Protein AF-A0A956ABZ6-F1 (afdb_monomer_lite)

pLDDT: mean 91.32, std 9.68, range [43.88, 98.06]

Foldseek 3Di:
DPLVVVLLCCLPPVPDDPFVSLLVVLQLLLVQFVVLVVVCVVVVHDSPNDNGNVPRDDDDPCVLLVDARDSDPQVLFPDKDWACCPPPRGTGIHTDSDCPSVCSNCVSVVCVVVVNPDD

Secondary structure (DSSP, 8-state):
--HHHHHHHHHHH--S-HHHHHHHHHHHHHHH-HHHHHHHHHTT--TTT--SGGGSPPPPTTHHHH----SS-GGG--EEEE---TTTS---EEEES-SHHHHHHHHHHHHHHHTTT--

Structure (mmCIF, N/CA/C/O backbone):
data_AF-A0A956ABZ6-F1
#
_entry.id   AF-A0A956ABZ6-F1
#
loop_
_atom_site.group_PDB
_atom_site.id
_atom_site.type_symbol
_atom_site.label_atom_id
_atom_site.label_alt_id
_atom_site.label_comp_id
_atom_site.label_asym_id
_atom_site.label_entity_id
_atom_site.label_seq_id
_atom_site.pdbx_PDB_ins_code
_atom_site.Cartn_x
_atom_site.Cartn_y
_atom_site.Cartn_z
_atom_site.occupancy
_atom_site.B_iso_or_equiv
_atom_site.auth_seq_id
_atom_site.auth_comp_id
_atom_site.auth_asym_id
_atom_site.auth_atom_id
_atom_site.pdbx_PDB_model_num
ATOM 1 N N . MET A 1 1 ? 6.392 -16.948 -6.242 1.00 57.47 1 MET A N 1
ATOM 2 C CA . MET A 1 1 ? 7.274 -15.778 -6.057 1.00 57.47 1 MET A CA 1
ATOM 3 C C . MET A 1 1 ? 6.633 -14.879 -5.015 1.00 57.47 1 MET A C 1
ATOM 5 O O . MET A 1 1 ? 5.422 -14.698 -5.087 1.00 57.47 1 MET A O 1
ATOM 9 N N . GLU A 1 2 ? 7.391 -14.401 -4.029 1.00 88.81 2 GLU A N 1
ATOM 10 C CA . GLU A 1 2 ? 6.872 -13.500 -2.991 1.00 88.81 2 GLU A CA 1
ATOM 11 C C . GLU A 1 2 ? 6.295 -12.226 -3.648 1.00 88.81 2 GLU A C 1
ATOM 13 O O . GLU A 1 2 ? 6.863 -11.726 -4.620 1.00 88.81 2 GLU A O 1
ATOM 18 N N . LEU A 1 3 ? 5.141 -11.727 -3.185 1.00 95.06 3 LEU A N 1
ATOM 19 C CA . LEU A 1 3 ? 4.447 -10.579 -3.799 1.00 95.06 3 LEU A CA 1
ATOM 20 C C . LEU A 1 3 ? 5.362 -9.349 -3.913 1.00 95.06 3 LEU A C 1
ATOM 22 O O . LEU A 1 3 ? 5.338 -8.655 -4.928 1.00 95.06 3 LEU A O 1
ATOM 26 N N . ARG A 1 4 ? 6.205 -9.127 -2.904 1.00 94.38 4 ARG A N 1
ATOM 27 C CA . ARG A 1 4 ? 7.197 -8.051 -2.855 1.00 94.38 4 ARG A CA 1
ATOM 28 C C . ARG A 1 4 ? 8.157 -8.069 -4.044 1.00 94.38 4 ARG A C 1
ATOM 30 O O . ARG A 1 4 ? 8.378 -7.032 -4.660 1.00 94.38 4 ARG A O 1
ATOM 37 N N . GLU A 1 5 ? 8.669 -9.236 -4.419 1.00 95.12 5 GLU A N 1
ATOM 38 C CA . GLU A 1 5 ? 9.568 -9.366 -5.571 1.00 95.12 5 GLU A CA 1
ATOM 39 C C . GLU A 1 5 ? 8.849 -9.063 -6.891 1.00 95.12 5 GLU A C 1
ATOM 41 O O . GLU A 1 5 ? 9.432 -8.466 -7.792 1.00 95.12 5 GLU A O 1
ATOM 46 N N . ARG A 1 6 ? 7.549 -9.379 -6.994 1.00 96.69 6 ARG A N 1
ATOM 47 C CA . ARG A 1 6 ? 6.748 -9.026 -8.182 1.00 96.69 6 ARG A CA 1
ATOM 48 C C . ARG A 1 6 ? 6.573 -7.513 -8.291 1.00 96.69 6 ARG A C 1
ATOM 50 O O . ARG A 1 6 ? 6.659 -6.966 -9.385 1.00 96.69 6 ARG A O 1
ATOM 57 N N . ILE A 1 7 ? 6.368 -6.837 -7.157 1.00 96.94 7 ILE A N 1
ATOM 58 C CA . ILE A 1 7 ? 6.301 -5.372 -7.098 1.00 96.94 7 ILE A CA 1
ATOM 59 C C . ILE A 1 7 ? 7.628 -4.764 -7.569 1.00 96.94 7 ILE A C 1
ATOM 61 O O . ILE A 1 7 ? 7.617 -3.906 -8.452 1.00 96.94 7 ILE A O 1
ATOM 65 N N . LYS A 1 8 ? 8.767 -5.241 -7.047 1.00 96.00 8 LYS A N 1
ATOM 66 C CA . LYS A 1 8 ? 10.099 -4.764 -7.458 1.00 96.00 8 LYS A CA 1
ATOM 67 C C . LYS A 1 8 ? 10.346 -4.961 -8.958 1.00 96.00 8 LYS A C 1
ATOM 69 O O . LYS A 1 8 ? 10.709 -3.999 -9.634 1.00 96.00 8 LYS A O 1
ATOM 74 N N . GLY A 1 9 ? 10.078 -6.159 -9.486 1.00 95.75 9 GLY A N 1
ATOM 75 C CA . GLY A 1 9 ? 10.244 -6.471 -10.911 1.00 95.75 9 GLY A CA 1
ATOM 76 C C . GLY A 1 9 ? 9.405 -5.565 -11.820 1.00 95.75 9 GLY A C 1
ATOM 77 O O . GLY A 1 9 ? 9.913 -5.014 -12.802 1.00 95.75 9 GLY A O 1
ATOM 78 N N . PHE A 1 10 ? 8.148 -5.309 -11.445 1.00 95.88 10 PHE A N 1
ATOM 79 C CA . PHE A 1 10 ? 7.289 -4.376 -12.175 1.00 95.88 10 PHE A CA 1
ATOM 80 C C . PHE A 1 10 ? 7.812 -2.928 -12.120 1.00 95.88 10 PHE A C 1
ATOM 82 O O . PHE A 1 10 ? 7.830 -2.218 -13.133 1.00 95.88 10 PHE A O 1
ATOM 89 N N . MET A 1 11 ? 8.271 -2.471 -10.951 1.00 94.56 11 MET A N 1
ATOM 90 C CA . MET A 1 11 ? 8.809 -1.117 -10.776 1.00 94.56 11 MET A CA 1
ATOM 91 C C . MET A 1 11 ? 10.072 -0.880 -11.606 1.00 94.56 11 MET A C 1
ATOM 93 O O . MET A 1 11 ? 10.170 0.161 -12.259 1.00 94.56 11 MET A O 1
ATOM 97 N N . GLN A 1 12 ? 11.000 -1.837 -11.609 1.00 94.06 12 GLN A N 1
ATOM 98 C CA . GLN A 1 12 ? 12.282 -1.728 -12.305 1.00 94.06 12 GLN A CA 1
ATOM 99 C C . GLN A 1 12 ? 12.122 -1.877 -13.819 1.00 94.06 12 GLN A C 1
ATOM 101 O O . GLN A 1 12 ? 12.565 -1.015 -14.571 1.00 94.06 12 GLN A O 1
ATOM 106 N N . ASN A 1 13 ? 11.433 -2.933 -14.258 1.00 93.38 13 ASN A N 1
ATOM 107 C CA . ASN A 1 13 ? 11.506 -3.391 -15.648 1.00 93.38 13 ASN A CA 1
ATOM 108 C C . ASN A 1 13 ? 10.139 -3.508 -16.335 1.00 93.38 13 ASN A C 1
ATOM 110 O O . ASN A 1 13 ? 10.076 -3.959 -17.474 1.00 93.38 13 ASN A O 1
ATOM 114 N N . ARG A 1 14 ? 9.045 -3.118 -15.658 1.00 93.06 14 ARG A N 1
ATOM 115 C CA . ARG A 1 14 ? 7.661 -3.371 -16.114 1.00 93.06 14 ARG A CA 1
ATOM 116 C C . ARG A 1 14 ? 7.402 -4.856 -16.383 1.00 93.06 14 ARG A C 1
ATOM 118 O O . ARG A 1 14 ? 6.659 -5.201 -17.293 1.00 93.06 14 ARG A O 1
ATOM 125 N N . ASP A 1 15 ? 8.020 -5.720 -15.580 1.00 93.50 15 ASP A N 1
ATOM 126 C CA . ASP A 1 15 ? 7.799 -7.160 -15.648 1.00 93.50 15 ASP A CA 1
ATOM 127 C C . ASP A 1 15 ? 6.375 -7.512 -15.178 1.00 93.50 15 ASP A C 1
ATOM 129 O O . ASP A 1 15 ? 5.986 -7.194 -14.050 1.00 93.50 15 ASP A O 1
ATOM 133 N N . GLY A 1 16 ? 5.596 -8.153 -16.051 1.00 92.75 16 GLY A N 1
ATOM 134 C CA . GLY A 1 16 ? 4.214 -8.571 -15.800 1.00 92.75 16 GLY A CA 1
ATOM 135 C C . GLY A 1 16 ? 3.129 -7.519 -16.082 1.00 92.75 16 GLY A C 1
ATOM 136 O O . GLY A 1 16 ? 3.379 -6.434 -16.604 1.00 92.75 16 GLY A O 1
ATOM 137 N N . ASP A 1 17 ? 1.884 -7.867 -15.741 1.00 96.31 17 ASP A N 1
ATOM 138 C CA . ASP A 1 17 ? 0.709 -7.008 -15.925 1.00 96.31 17 ASP A CA 1
ATOM 139 C C . ASP A 1 17 ? 0.384 -6.187 -14.664 1.00 96.31 17 ASP A C 1
ATOM 141 O O . ASP A 1 17 ? 0.328 -6.706 -13.544 1.00 96.31 17 ASP A O 1
ATOM 145 N N . PHE A 1 18 ? 0.124 -4.888 -14.852 1.00 96.81 18 PHE A N 1
ATOM 146 C CA . PHE A 1 18 ? -0.217 -3.981 -13.754 1.00 96.81 18 PHE A CA 1
ATOM 147 C C . PHE A 1 18 ? -1.525 -4.370 -13.065 1.00 96.81 18 PHE A C 1
ATOM 149 O O . PHE A 1 18 ? -1.613 -4.317 -11.840 1.00 96.81 18 PHE A O 1
ATOM 156 N N . GLY A 1 19 ? -2.548 -4.735 -13.841 1.00 97.88 19 GLY A N 1
ATOM 157 C CA . GLY A 1 19 ? -3.859 -5.093 -13.314 1.00 97.88 19 GLY A CA 1
ATOM 158 C C . GLY A 1 19 ? -3.782 -6.341 -12.442 1.00 97.88 19 GLY A C 1
ATOM 159 O O . GLY A 1 19 ? -4.276 -6.336 -11.315 1.00 97.88 19 GLY A O 1
ATOM 160 N N . GLU A 1 20 ? -3.101 -7.380 -12.917 1.00 97.19 20 GLU A N 1
ATOM 161 C CA . GLU A 1 20 ? -2.873 -8.608 -12.153 1.00 97.19 20 GLU A CA 1
ATOM 162 C C . GLU A 1 20 ? -2.063 -8.370 -10.874 1.00 97.19 20 GLU A C 1
ATOM 164 O O . GLU A 1 20 ? -2.376 -8.936 -9.821 1.00 97.19 20 GLU A O 1
ATOM 169 N N . LEU A 1 21 ? -1.025 -7.529 -10.939 1.00 98.00 21 LEU A N 1
ATOM 170 C CA . LEU A 1 21 ? -0.238 -7.157 -9.766 1.00 98.00 21 LEU A CA 1
ATOM 171 C C . LEU A 1 21 ? -1.071 -6.350 -8.762 1.00 98.00 21 LEU A C 1
ATOM 173 O O . LEU A 1 21 ? -1.059 -6.666 -7.574 1.00 98.00 21 LEU A O 1
ATOM 177 N N . ALA A 1 22 ? -1.830 -5.355 -9.223 1.00 97.81 22 ALA A N 1
ATOM 178 C CA . ALA A 1 22 ? -2.694 -4.534 -8.380 1.00 97.81 22 ALA A CA 1
ATOM 179 C C . ALA A 1 22 ? -3.765 -5.376 -7.669 1.00 97.81 22 ALA A C 1
ATOM 181 O O . ALA A 1 22 ? -3.987 -5.206 -6.471 1.00 97.81 22 ALA A O 1
ATOM 182 N N . LEU A 1 23 ? -4.375 -6.340 -8.366 1.00 98.06 23 LEU A N 1
ATOM 183 C CA . LEU A 1 23 ? -5.316 -7.285 -7.758 1.00 98.06 23 LEU A CA 1
ATOM 184 C C . LEU A 1 23 ? -4.634 -8.194 -6.726 1.00 98.06 23 LEU A C 1
ATOM 186 O O . LEU A 1 23 ? -5.219 -8.483 -5.685 1.00 98.06 23 LEU A O 1
ATOM 190 N N . ALA A 1 24 ? -3.396 -8.633 -6.973 1.00 97.62 24 ALA A N 1
ATOM 191 C CA . ALA A 1 24 ? -2.638 -9.415 -5.997 1.00 97.62 24 ALA A CA 1
ATOM 192 C C . ALA A 1 24 ? -2.302 -8.602 -4.732 1.00 97.62 24 ALA A C 1
ATOM 194 O O . ALA A 1 24 ? -2.428 -9.125 -3.625 1.00 97.62 24 ALA A O 1
ATOM 195 N N . VAL A 1 25 ? -1.941 -7.323 -4.886 1.00 97.19 25 VAL A N 1
ATOM 196 C CA . VAL A 1 25 ? -1.742 -6.392 -3.763 1.00 97.19 25 VAL A CA 1
ATOM 197 C C . VAL A 1 25 ? -3.040 -6.187 -2.989 1.00 97.19 25 VAL A C 1
ATOM 199 O O . VAL A 1 25 ? -3.036 -6.318 -1.767 1.00 97.19 25 VAL A O 1
ATOM 202 N N . PHE A 1 26 ? -4.156 -5.952 -3.682 1.00 98.00 26 PHE A N 1
ATOM 203 C CA . PHE A 1 26 ? -5.463 -5.802 -3.046 1.00 98.00 26 PHE A CA 1
ATOM 204 C C . PHE A 1 26 ? -5.843 -7.031 -2.213 1.00 98.00 26 PHE A C 1
ATOM 206 O O . PHE A 1 26 ? -6.233 -6.878 -1.060 1.00 98.00 26 PHE A O 1
ATOM 213 N N . ARG A 1 27 ? -5.694 -8.250 -2.752 1.00 97.81 27 ARG A N 1
ATOM 214 C CA . ARG A 1 27 ? -6.001 -9.491 -2.014 1.00 97.81 27 ARG A CA 1
ATOM 215 C C . ARG A 1 27 ? -5.143 -9.633 -0.762 1.00 97.81 27 ARG A C 1
ATOM 217 O O . ARG A 1 27 ? -5.676 -9.882 0.313 1.00 97.81 27 ARG A O 1
ATOM 224 N N . HIS A 1 28 ? -3.842 -9.375 -0.879 1.00 97.31 28 HIS A N 1
ATOM 225 C CA . HIS A 1 28 ? -2.938 -9.385 0.268 1.00 97.31 28 HIS A CA 1
ATOM 226 C C . HIS A 1 28 ? -3.361 -8.368 1.342 1.00 97.31 28 HIS A C 1
ATOM 228 O O . HIS A 1 28 ? -3.464 -8.712 2.517 1.00 97.31 28 HIS A O 1
ATOM 234 N N . GLN A 1 29 ? -3.682 -7.134 0.945 1.00 96.94 29 GLN A N 1
ATOM 235 C CA . GLN A 1 29 ? -4.173 -6.106 1.866 1.00 96.94 29 GLN A CA 1
ATOM 236 C C . GLN A 1 29 ? -5.528 -6.482 2.478 1.00 96.94 29 GLN A C 1
ATOM 238 O O . GLN A 1 29 ? -5.745 -6.268 3.666 1.00 96.94 29 GLN A O 1
ATOM 243 N N . PHE A 1 30 ? -6.440 -7.071 1.706 1.00 97.75 30 PHE A N 1
ATOM 244 C CA . PHE A 1 30 ? -7.736 -7.533 2.195 1.00 97.75 30 PHE A CA 1
ATOM 245 C C . PHE A 1 30 ? -7.581 -8.649 3.239 1.00 97.75 30 PHE A C 1
ATOM 247 O O . PHE A 1 30 ? -8.300 -8.678 4.236 1.00 97.75 30 PHE A O 1
ATOM 254 N N . GLU A 1 31 ? -6.629 -9.560 3.060 1.00 97.19 31 GLU A N 1
ATOM 255 C CA . GLU A 1 31 ? -6.362 -10.644 4.009 1.00 97.19 31 GLU A CA 1
ATOM 256 C C . GLU A 1 31 ? -5.659 -10.147 5.280 1.00 97.19 31 GLU A C 1
ATOM 258 O O . GLU A 1 31 ? -6.059 -10.506 6.390 1.00 97.19 31 GLU A O 1
ATOM 263 N N . GLN A 1 32 ? -4.659 -9.275 5.140 1.00 97.19 32 GLN A N 1
ATOM 264 C CA . GLN A 1 32 ? -3.760 -8.917 6.242 1.00 97.19 32 GLN A CA 1
ATOM 265 C C . GLN A 1 32 ? -4.143 -7.615 6.967 1.00 97.19 32 GLN A C 1
ATOM 267 O O . GLN A 1 32 ? -3.921 -7.496 8.168 1.00 97.19 32 GLN A O 1
ATOM 272 N N . CYS A 1 33 ? -4.778 -6.653 6.292 1.00 97.12 33 CYS A N 1
ATOM 273 C CA . CYS A 1 33 ? -5.175 -5.373 6.884 1.00 97.12 33 CYS A CA 1
ATOM 274 C C . CYS A 1 33 ? -6.646 -5.407 7.319 1.00 97.12 33 CYS A C 1
ATOM 276 O O . CYS A 1 33 ? -7.566 -5.118 6.550 1.00 97.12 33 CYS A O 1
ATOM 278 N N . ALA A 1 34 ? -6.889 -5.758 8.586 1.00 96.06 34 ALA A N 1
ATOM 279 C CA . ALA A 1 34 ? -8.246 -5.892 9.120 1.00 96.06 34 ALA A CA 1
ATOM 280 C C . ALA A 1 34 ? -9.120 -4.623 8.986 1.00 96.06 34 ALA A C 1
ATOM 282 O O . ALA A 1 34 ? -10.299 -4.769 8.647 1.00 96.06 34 ALA A O 1
ATOM 283 N N . PRO A 1 35 ? -8.612 -3.394 9.215 1.00 95.62 35 PRO A N 1
ATOM 284 C CA . PRO A 1 35 ? -9.408 -2.188 8.994 1.00 95.62 35 PRO A CA 1
ATOM 285 C C . PRO A 1 35 ? -9.783 -1.989 7.518 1.00 95.62 35 PRO A C 1
ATOM 287 O O . PRO A 1 35 ? -10.946 -1.721 7.216 1.00 95.62 35 PRO A O 1
ATOM 290 N N . TYR A 1 36 ? -8.841 -2.207 6.593 1.00 97.00 36 TYR A N 1
ATOM 291 C CA . TYR A 1 36 ? -9.110 -2.090 5.157 1.00 97.00 36 TYR A CA 1
ATOM 292 C C . TYR A 1 36 ? -10.100 -3.152 4.664 1.00 97.00 36 TYR A C 1
ATOM 294 O O . TYR A 1 36 ? -11.021 -2.836 3.913 1.00 97.00 36 TYR A O 1
ATOM 302 N N . ARG A 1 37 ? -9.989 -4.391 5.160 1.00 97.44 37 ARG A N 1
ATOM 303 C CA . ARG A 1 37 ? -10.958 -5.461 4.887 1.00 97.44 37 ARG A CA 1
ATOM 304 C C . ARG A 1 37 ? -12.378 -5.062 5.272 1.00 97.44 37 ARG A C 1
ATOM 306 O O . ARG A 1 37 ? -13.292 -5.214 4.467 1.00 97.44 37 ARG A O 1
ATOM 313 N N . ARG A 1 38 ? -12.567 -4.543 6.492 1.00 96.38 38 ARG A N 1
ATOM 314 C CA . ARG A 1 38 ? -13.887 -4.101 6.975 1.00 96.38 38 ARG A CA 1
ATOM 315 C C . ARG A 1 38 ? -14.451 -2.982 6.102 1.00 96.38 38 ARG A C 1
ATOM 317 O O . ARG A 1 38 ? -15.623 -3.035 5.746 1.00 96.38 38 ARG A O 1
ATOM 324 N N . TYR A 1 39 ? -13.612 -2.020 5.719 1.00 96.06 39 TYR A N 1
ATOM 325 C CA . TYR A 1 39 ? -13.996 -0.942 4.808 1.00 96.06 39 TYR A CA 1
ATOM 326 C C . TYR A 1 39 ? -14.446 -1.476 3.438 1.00 96.06 39 TYR A C 1
ATOM 328 O O . TYR A 1 39 ? -15.532 -1.142 2.968 1.00 96.06 39 TYR A O 1
ATOM 336 N N . ALA A 1 40 ? -13.664 -2.368 2.826 1.00 97.00 40 ALA A N 1
ATOM 337 C CA . ALA A 1 40 ? -14.016 -2.989 1.552 1.00 97.00 40 ALA A CA 1
ATOM 338 C C . ALA A 1 40 ? -15.338 -3.780 1.638 1.00 97.00 40 ALA A C 1
ATOM 340 O O . ALA A 1 40 ? -16.201 -3.631 0.773 1.00 97.00 40 ALA A O 1
ATOM 341 N N . GLN A 1 41 ? -15.542 -4.547 2.714 1.00 97.44 41 GLN A N 1
ATOM 342 C CA . GLN A 1 41 ? -16.775 -5.307 2.946 1.00 97.44 41 GLN A CA 1
ATOM 343 C C . GLN A 1 41 ? -18.009 -4.408 3.101 1.00 97.44 41 GLN A C 1
ATOM 345 O O . GLN A 1 41 ? -19.065 -4.731 2.560 1.00 97.44 41 GLN A O 1
ATOM 350 N N . GLN A 1 42 ? -17.886 -3.262 3.779 1.00 96.62 42 GLN A N 1
ATOM 351 C CA . GLN A 1 42 ? -18.973 -2.277 3.897 1.00 96.62 42 GLN A CA 1
ATOM 352 C C . GLN A 1 42 ? -19.389 -1.688 2.542 1.00 96.62 42 GLN A C 1
ATOM 354 O O . GLN A 1 42 ? -20.545 -1.314 2.363 1.00 96.62 42 GLN A O 1
ATOM 359 N N . LEU A 1 43 ? -18.472 -1.654 1.574 1.00 96.12 43 LEU A N 1
ATOM 360 C CA . LEU A 1 43 ? -18.741 -1.253 0.191 1.00 96.12 43 LEU A CA 1
ATOM 361 C C . LEU A 1 43 ? -19.216 -2.415 -0.699 1.00 96.12 43 LEU A C 1
ATOM 363 O O . LEU A 1 43 ? -19.288 -2.264 -1.919 1.00 96.12 43 LEU A O 1
ATOM 367 N N . GLY A 1 44 ? -19.508 -3.582 -0.117 1.00 96.81 44 GLY A N 1
ATOM 368 C CA . GLY A 1 44 ? -19.921 -4.775 -0.855 1.00 96.81 44 GLY A CA 1
ATOM 369 C C . GLY A 1 44 ? -18.798 -5.404 -1.682 1.00 96.81 44 GLY A C 1
ATOM 370 O O . GLY A 1 44 ? -19.078 -6.055 -2.686 1.00 96.81 44 GLY A O 1
ATOM 371 N N . ARG A 1 45 ? -17.530 -5.187 -1.306 1.00 97.50 45 ARG A N 1
ATOM 372 C CA . ARG A 1 45 ? -16.357 -5.738 -1.999 1.00 97.50 45 ARG A CA 1
ATOM 373 C C . ARG A 1 45 ? -15.691 -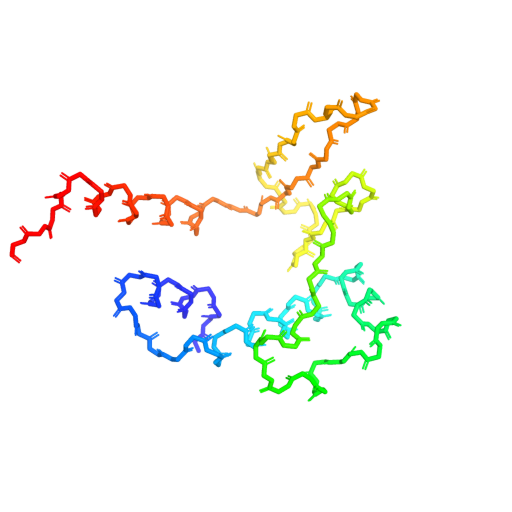6.853 -1.188 1.00 97.50 45 ARG A C 1
ATOM 375 O O . ARG A 1 45 ? -15.527 -6.741 0.026 1.00 97.50 45 ARG A O 1
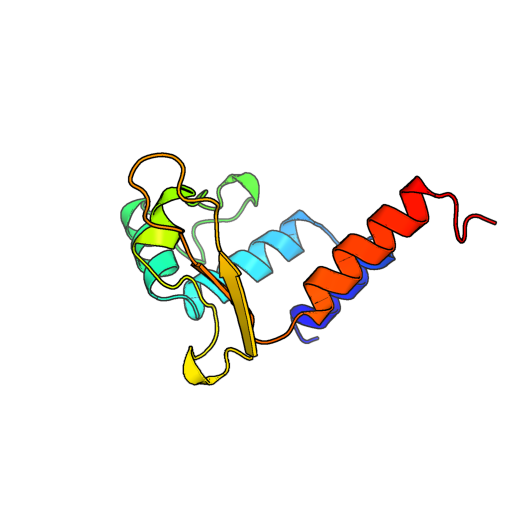ATOM 382 N N . SER A 1 46 ? -15.264 -7.905 -1.879 1.00 95.81 46 SER A N 1
ATOM 383 C CA . SER A 1 46 ? -14.444 -9.008 -1.369 1.00 95.81 46 SER A CA 1
ATOM 384 C C . SER A 1 46 ? -13.205 -9.234 -2.245 1.00 95.81 46 SER A C 1
ATOM 386 O O . SER A 1 46 ? -13.084 -8.653 -3.328 1.00 95.81 46 SER A O 1
ATOM 388 N N . ALA A 1 47 ? -12.291 -10.096 -1.791 1.00 94.62 47 ALA A N 1
ATOM 389 C CA . ALA A 1 47 ? -11.109 -10.513 -2.550 1.00 94.62 47 ALA A CA 1
ATOM 390 C C . ALA A 1 47 ? -11.458 -11.153 -3.914 1.00 94.62 47 ALA A C 1
ATOM 392 O O . ALA A 1 47 ? -10.676 -11.064 -4.864 1.00 94.62 47 ALA A O 1
ATOM 393 N N . GLU A 1 48 ? -12.636 -11.774 -4.009 1.00 94.69 48 GLU A N 1
ATOM 394 C CA . GLU A 1 48 ? -13.157 -12.458 -5.195 1.00 94.69 48 GLU A CA 1
ATOM 395 C C . GLU A 1 48 ? -14.023 -11.543 -6.066 1.00 94.69 48 GLU A C 1
ATOM 397 O O . GLU A 1 48 ? -14.007 -11.670 -7.287 1.00 94.69 48 GLU A O 1
ATOM 402 N N . SER A 1 49 ? -14.778 -10.614 -5.466 1.00 95.38 49 SER A N 1
ATOM 403 C CA . SER A 1 49 ? -15.696 -9.747 -6.218 1.00 95.38 49 SER A CA 1
ATOM 404 C C . SER A 1 49 ? -14.978 -8.666 -7.032 1.00 95.38 49 SER A C 1
ATOM 406 O O . SER A 1 49 ? -15.576 -8.070 -7.924 1.00 95.38 49 SER A O 1
ATOM 408 N N . VAL A 1 50 ? -13.738 -8.328 -6.667 1.00 97.00 50 VAL A N 1
ATOM 409 C CA . VAL A 1 50 ? -12.927 -7.318 -7.358 1.00 97.00 50 VAL A CA 1
ATOM 410 C C . VAL A 1 50 ? -12.074 -8.019 -8.414 1.00 97.00 50 VAL A C 1
ATOM 412 O O . VAL A 1 50 ? -11.043 -8.617 -8.110 1.00 97.00 50 VAL A O 1
ATOM 415 N N . SER A 1 51 ? -12.518 -7.952 -9.669 1.00 96.44 51 SER A N 1
ATOM 416 C CA . SER A 1 51 ? -11.841 -8.566 -10.820 1.00 96.44 51 SER A CA 1
ATOM 417 C C . SER A 1 51 ? -11.121 -7.562 -11.721 1.00 96.44 51 SER A C 1
ATOM 419 O O . SER A 1 51 ? -10.392 -7.967 -12.621 1.00 96.44 51 SER A O 1
ATOM 421 N N . TYR A 1 52 ? -11.313 -6.260 -11.498 1.00 97.69 52 TYR A N 1
ATOM 422 C CA . TYR A 1 52 ? -10.650 -5.192 -12.239 1.00 97.69 52 TYR A CA 1
ATOM 423 C C . TYR A 1 52 ? -10.013 -4.195 -11.273 1.00 97.69 52 TYR A C 1
ATOM 425 O O . TYR A 1 52 ? -10.615 -3.796 -10.279 1.00 97.69 52 TYR A O 1
ATOM 433 N N . TRP A 1 53 ? -8.775 -3.786 -11.554 1.00 97.12 53 TRP A N 1
ATOM 434 C CA . TRP A 1 53 ? -7.970 -3.013 -10.602 1.00 97.12 53 TRP A CA 1
ATOM 435 C C . TRP A 1 53 ? -8.564 -1.639 -10.262 1.00 97.12 53 TRP A C 1
ATOM 437 O O . TRP A 1 53 ? -8.292 -1.111 -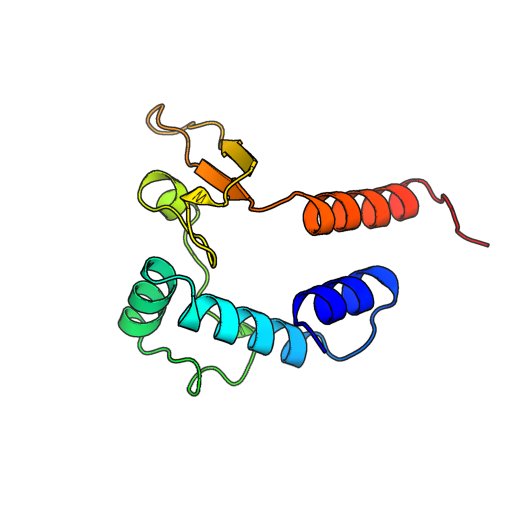9.189 1.00 97.12 53 TRP A O 1
ATOM 447 N N . ARG A 1 54 ? -9.395 -1.059 -11.139 1.00 97.19 54 ARG A N 1
ATOM 448 C CA . ARG A 1 54 ? -10.076 0.217 -10.858 1.00 97.19 54 ARG A CA 1
ATOM 449 C C . ARG A 1 54 ? -11.260 0.083 -9.904 1.00 97.19 54 ARG A C 1
ATOM 451 O O . ARG A 1 54 ? -11.724 1.099 -9.400 1.00 97.19 54 ARG A O 1
ATOM 458 N N . ASP A 1 55 ? -11.719 -1.138 -9.644 1.00 97.00 55 ASP A N 1
ATOM 459 C CA . ASP A 1 55 ? -12.800 -1.411 -8.694 1.00 97.00 55 ASP A CA 1
ATOM 460 C C . ASP A 1 55 ? -12.285 -1.601 -7.258 1.00 97.00 55 ASP A C 1
ATOM 462 O O . ASP A 1 55 ? -13.078 -1.788 -6.332 1.00 97.00 55 ASP A O 1
ATOM 466 N N . VAL A 1 56 ? -10.962 -1.552 -7.057 1.00 97.69 56 VAL A N 1
ATOM 467 C CA . VAL A 1 56 ? -10.336 -1.580 -5.732 1.00 97.69 56 VAL A CA 1
ATOM 468 C C . VAL A 1 56 ? -10.793 -0.349 -4.932 1.00 97.69 56 VAL A C 1
ATOM 470 O O . VAL A 1 56 ? -10.622 0.777 -5.406 1.00 97.69 56 VAL A O 1
ATOM 473 N N . PRO A 1 57 ? -11.353 -0.521 -3.717 1.00 96.44 57 PRO A N 1
ATOM 474 C CA . PRO A 1 57 ? -11.804 0.599 -2.898 1.00 96.44 57 PRO A CA 1
ATOM 475 C C . PRO A 1 57 ? -10.686 1.595 -2.589 1.00 96.44 57 PRO A C 1
ATOM 477 O O . PRO A 1 57 ? -9.693 1.245 -1.943 1.00 96.44 57 PRO A O 1
ATOM 480 N N . ALA A 1 58 ? -10.878 2.846 -3.011 1.00 94.94 58 ALA A N 1
ATOM 481 C CA . ALA A 1 58 ? -9.995 3.949 -2.663 1.00 94.94 58 ALA A CA 1
ATOM 482 C C . ALA A 1 58 ? -10.201 4.341 -1.196 1.00 94.94 58 ALA A C 1
ATOM 484 O O . ALA A 1 58 ? -11.324 4.596 -0.770 1.00 94.94 58 ALA A O 1
ATOM 485 N N . VAL A 1 59 ? -9.117 4.405 -0.426 1.00 91.31 59 VAL A N 1
ATOM 486 C CA . VAL A 1 59 ? -9.179 4.779 0.990 1.00 91.31 59 VAL A CA 1
ATOM 487 C C . VAL A 1 59 ? -9.108 6.303 1.128 1.00 91.31 59 VAL A C 1
ATOM 489 O O . VAL A 1 59 ? -8.168 6.908 0.605 1.00 91.31 59 VAL A O 1
ATOM 492 N N . PRO A 1 60 ? -10.048 6.946 1.845 1.00 89.00 60 PRO A N 1
ATOM 493 C CA . PRO A 1 60 ? -9.940 8.363 2.175 1.00 89.00 60 PRO A CA 1
ATOM 494 C C . PRO A 1 60 ? -8.671 8.651 2.983 1.00 89.00 60 PRO A C 1
ATOM 496 O O . PRO A 1 60 ? -8.368 7.944 3.939 1.00 89.00 60 PRO A O 1
ATOM 499 N N . THR A 1 61 ? -7.955 9.730 2.668 1.00 84.94 61 THR A N 1
ATOM 500 C CA . THR A 1 61 ? -6.712 10.094 3.376 1.00 84.94 61 THR A CA 1
ATOM 501 C C . THR A 1 61 ? -6.913 10.336 4.873 1.00 84.94 61 THR A C 1
ATOM 503 O O . THR A 1 61 ? -5.984 10.167 5.656 1.00 84.94 61 THR A O 1
ATOM 506 N N . ASP A 1 62 ? -8.125 10.714 5.282 1.00 86.56 62 ASP A N 1
ATOM 507 C CA . ASP A 1 62 ? -8.460 10.979 6.681 1.00 86.56 62 ASP A CA 1
ATOM 508 C C . ASP A 1 62 ? -8.433 9.711 7.549 1.00 86.56 62 ASP A C 1
ATOM 510 O O . ASP A 1 62 ? -8.191 9.812 8.748 1.00 86.56 62 ASP A O 1
ATOM 514 N N . VAL A 1 63 ? -8.584 8.516 6.959 1.00 88.25 63 VAL A N 1
ATOM 515 C CA . VAL A 1 63 ? -8.513 7.240 7.697 1.00 88.25 63 VAL A CA 1
ATOM 516 C C . VAL A 1 63 ? -7.165 7.048 8.391 1.00 88.25 63 VAL A C 1
ATOM 518 O O . VAL A 1 63 ? -7.134 6.495 9.484 1.00 88.25 63 VAL A O 1
ATOM 521 N N . PHE A 1 64 ? -6.070 7.557 7.820 1.00 87.50 64 PHE A N 1
ATOM 522 C CA . PHE A 1 64 ? -4.738 7.464 8.428 1.00 87.50 64 PHE A CA 1
ATOM 523 C C . PHE A 1 64 ? -4.607 8.267 9.737 1.00 87.50 64 PHE A C 1
ATOM 525 O O . PHE A 1 64 ? -3.593 8.153 10.419 1.00 87.50 64 PHE A O 1
ATOM 532 N N . ARG A 1 65 ? -5.594 9.102 10.102 1.00 87.38 65 ARG A N 1
ATOM 533 C CA . ARG A 1 65 ? -5.670 9.733 11.436 1.00 87.38 65 ARG A CA 1
ATOM 534 C C . ARG A 1 65 ? -6.334 8.847 12.483 1.00 87.38 65 ARG A C 1
ATOM 536 O O . ARG A 1 65 ? -6.091 9.035 13.668 1.00 87.38 65 ARG A O 1
ATOM 543 N N . GLU A 1 66 ? -7.182 7.931 12.038 1.00 88.56 66 GLU A N 1
ATOM 544 C CA . GLU A 1 66 ? -8.084 7.168 12.899 1.00 88.56 66 GLU A CA 1
ATOM 545 C C . GLU A 1 66 ? -7.631 5.715 13.066 1.00 88.56 66 GLU A C 1
ATOM 547 O O . GLU A 1 66 ? -7.954 5.075 14.064 1.00 88.56 66 GLU A O 1
ATOM 552 N N . LEU A 1 67 ? -6.928 5.166 12.070 1.00 90.94 67 LEU A N 1
ATOM 553 C CA . LEU A 1 67 ? -6.619 3.744 11.976 1.00 90.94 67 LEU A CA 1
ATOM 554 C C . LEU A 1 67 ? -5.203 3.517 11.450 1.00 90.94 67 LEU A C 1
ATOM 556 O O . LEU A 1 67 ? -4.808 4.083 10.430 1.00 90.94 67 LEU A O 1
ATOM 560 N N . ASP A 1 68 ? -4.498 2.577 12.076 1.00 90.69 68 ASP A N 1
ATOM 561 C CA . ASP A 1 68 ? -3.254 2.038 11.537 1.00 90.69 68 ASP A CA 1
ATOM 562 C C . ASP A 1 68 ? -3.564 1.068 10.391 1.00 90.69 68 ASP A C 1
ATOM 564 O O . ASP A 1 68 ? -4.024 -0.063 10.587 1.00 90.69 68 ASP A O 1
ATOM 568 N N . LEU A 1 69 ? -3.329 1.520 9.160 1.00 93.44 69 LEU A N 1
ATOM 569 C CA . LEU A 1 69 ? -3.454 0.685 7.970 1.00 93.44 69 LEU A CA 1
ATOM 570 C C . LEU A 1 69 ? -2.145 -0.052 7.695 1.00 93.44 69 LEU A C 1
ATOM 572 O O . LEU A 1 69 ? -1.284 0.445 6.973 1.00 93.44 69 LEU A O 1
ATOM 576 N N . ALA A 1 70 ? -2.026 -1.264 8.233 1.00 95.12 70 ALA A N 1
ATOM 577 C CA . ALA A 1 70 ? -0.883 -2.144 8.014 1.00 95.12 70 ALA A CA 1
ATOM 578 C C . ALA A 1 70 ? -1.327 -3.531 7.532 1.00 95.12 70 ALA A C 1
ATOM 580 O O . ALA A 1 70 ? -2.310 -4.092 8.011 1.00 95.12 70 ALA A O 1
ATOM 581 N N . SER A 1 71 ? -0.578 -4.095 6.581 1.00 95.44 71 SER A N 1
ATOM 582 C CA . SER A 1 71 ? -0.717 -5.497 6.131 1.00 95.44 71 SER A CA 1
ATOM 583 C C . SER A 1 71 ? 0.303 -6.415 6.821 1.00 95.44 71 SER A C 1
ATOM 585 O O . SER A 1 71 ? 0.738 -7.416 6.261 1.00 95.44 71 SER A O 1
ATOM 587 N N . PHE A 1 72 ? 0.733 -6.020 8.019 1.00 94.81 72 PHE A N 1
ATOM 588 C CA . PHE A 1 72 ? 1.727 -6.684 8.852 1.00 94.81 72 PHE A CA 1
ATOM 589 C C . PHE A 1 72 ? 1.450 -6.375 10.337 1.00 94.81 72 PHE A C 1
ATOM 591 O O . PHE A 1 72 ? 0.761 -5.388 10.619 1.00 94.81 72 PHE A O 1
ATOM 598 N N . PRO A 1 73 ? 1.949 -7.191 11.283 1.00 95.06 73 PRO A N 1
ATOM 599 C CA . PRO A 1 73 ? 1.856 -6.903 12.715 1.00 95.06 73 PRO A CA 1
ATOM 600 C C . PRO A 1 73 ? 2.513 -5.565 13.082 1.00 95.06 73 PRO A C 1
ATOM 602 O O . PRO A 1 73 ? 3.633 -5.285 12.667 1.00 95.06 73 PRO A O 1
ATOM 605 N N . LEU A 1 74 ? 1.826 -4.714 13.850 1.00 93.88 74 LEU A N 1
ATOM 606 C CA . LEU A 1 74 ? 2.304 -3.351 14.137 1.00 93.88 74 LEU A CA 1
ATOM 607 C C . LEU A 1 74 ? 3.596 -3.306 14.967 1.00 93.88 74 LEU A C 1
ATOM 609 O O . LEU A 1 74 ? 4.324 -2.321 14.895 1.00 93.88 74 LEU A O 1
ATOM 613 N N . ASP A 1 75 ? 3.900 -4.355 15.727 1.0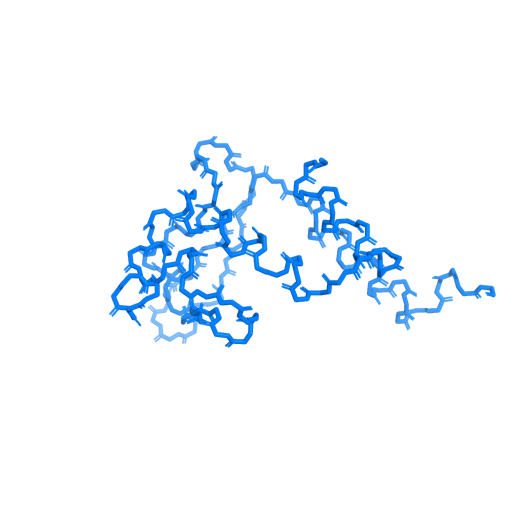0 95.69 75 ASP A N 1
ATOM 614 C CA . ASP A 1 75 ? 5.155 -4.515 16.469 1.00 95.69 75 ASP A CA 1
ATOM 615 C C . ASP A 1 75 ? 6.371 -4.772 15.562 1.00 95.69 75 ASP A C 1
ATOM 617 O O . ASP A 1 75 ? 7.507 -4.612 16.002 1.00 95.69 75 ASP A O 1
ATOM 621 N N . GLU A 1 76 ? 6.150 -5.093 14.284 1.00 96.25 76 GLU A N 1
ATOM 622 C CA . GLU A 1 76 ? 7.198 -5.170 13.260 1.00 96.25 76 GLU A CA 1
ATOM 623 C C . GLU A 1 76 ? 7.453 -3.826 12.550 1.00 96.25 76 GLU A C 1
ATOM 625 O O . GLU A 1 76 ? 8.291 -3.756 11.649 1.00 96.25 76 GLU A O 1
ATOM 630 N N . ALA A 1 77 ? 6.732 -2.753 12.894 1.00 96.00 77 ALA A N 1
ATOM 631 C CA . ALA A 1 77 ? 6.949 -1.443 12.284 1.00 96.00 77 ALA A CA 1
ATOM 632 C C . ALA A 1 77 ? 8.327 -0.875 12.670 1.00 96.00 77 ALA A C 1
ATOM 634 O O . ALA A 1 77 ? 8.659 -0.761 13.848 1.00 96.00 77 ALA A O 1
ATOM 635 N N . THR A 1 78 ? 9.114 -0.457 11.677 1.00 96.94 78 THR A N 1
ATOM 636 C CA . THR A 1 78 ? 10.454 0.127 11.879 1.00 96.94 78 THR A CA 1
ATOM 637 C C . THR A 1 78 ? 10.508 1.614 11.551 1.00 96.94 78 THR A C 1
ATOM 639 O O . THR A 1 78 ? 11.457 2.301 11.924 1.00 96.94 78 THR A O 1
ATOM 642 N N . SER A 1 79 ? 9.511 2.136 10.838 1.00 95.56 79 SER A N 1
ATOM 643 C CA . SER A 1 79 ? 9.443 3.536 10.419 1.00 95.56 79 SER A CA 1
ATOM 644 C C . SER A 1 79 ? 7.999 4.023 10.350 1.00 95.56 79 SER A C 1
ATOM 646 O O . SER A 1 79 ? 7.074 3.240 10.133 1.00 95.56 79 SER A O 1
ATOM 648 N N . ALA A 1 80 ? 7.802 5.329 10.518 1.00 94.31 80 ALA A N 1
ATOM 649 C CA . ALA A 1 80 ? 6.500 5.968 10.393 1.00 94.31 80 ALA A CA 1
ATOM 650 C C . ALA A 1 80 ? 6.636 7.346 9.744 1.00 94.31 80 ALA A C 1
ATOM 652 O O . ALA A 1 80 ? 7.538 8.115 10.079 1.00 94.31 80 ALA A O 1
ATOM 653 N N . PHE A 1 81 ? 5.722 7.663 8.831 1.00 92.62 81 PHE A N 1
ATOM 654 C CA . PHE A 1 81 ? 5.574 8.999 8.264 1.00 92.62 81 PHE A CA 1
ATOM 655 C C . PHE A 1 81 ? 4.295 9.647 8.771 1.00 92.62 81 PHE A C 1
ATOM 657 O O . PHE A 1 81 ? 3.268 8.988 8.935 1.00 92.62 81 PHE A O 1
ATOM 664 N N . HIS A 1 82 ? 4.361 10.960 8.978 1.00 90.31 82 HIS A N 1
ATOM 665 C CA . HIS A 1 82 ? 3.256 11.749 9.501 1.00 90.31 82 HIS A CA 1
ATOM 666 C C . HIS A 1 82 ? 2.772 12.760 8.466 1.00 90.31 82 HIS A C 1
ATOM 668 O O . HIS A 1 82 ? 3.571 13.426 7.805 1.00 90.31 82 HIS A O 1
ATOM 674 N N . THR A 1 83 ? 1.455 12.896 8.328 1.00 84.12 83 THR A N 1
ATOM 675 C CA . THR A 1 83 ? 0.862 13.954 7.501 1.00 84.12 83 THR A CA 1
ATOM 676 C C . THR A 1 83 ? 0.847 15.280 8.263 1.00 84.12 83 THR A C 1
ATOM 678 O O . THR A 1 83 ? 0.807 15.300 9.487 1.00 84.12 83 THR A O 1
ATOM 681 N N . SER A 1 84 ? 0.854 16.414 7.560 1.00 75.06 84 SER A N 1
ATOM 682 C CA . SER A 1 84 ? 1.020 17.752 8.160 1.00 75.06 84 SER A CA 1
ATOM 683 C C . SER A 1 84 ? -0.128 18.234 9.065 1.00 75.06 84 SER A C 1
ATOM 685 O O . SER A 1 84 ? 0.001 19.288 9.680 1.00 75.06 84 SER A O 1
ATOM 687 N N . GLY A 1 85 ? -1.245 17.501 9.168 1.00 69.44 85 GLY A N 1
ATOM 688 C CA . GLY A 1 85 ? -2.305 17.788 10.147 1.00 69.44 85 GLY A CA 1
ATOM 689 C C . GLY A 1 85 ? -3.018 19.140 9.971 1.00 69.44 85 GLY A C 1
ATOM 690 O O . GLY A 1 85 ? -3.398 19.765 10.955 1.00 69.44 85 GLY A O 1
ATOM 691 N N . THR A 1 86 ? -3.212 19.621 8.737 1.00 67.31 86 THR A N 1
ATOM 692 C CA . THR A 1 86 ? -3.632 21.014 8.457 1.00 67.31 86 THR A CA 1
ATOM 693 C C . THR A 1 86 ? -5.049 21.405 8.895 1.00 67.31 86 THR A C 1
ATOM 695 O O . THR A 1 86 ? -5.358 22.594 8.890 1.00 67.31 86 THR A O 1
ATOM 698 N N . ARG A 1 87 ? -5.930 20.455 9.243 1.00 65.62 87 ARG A N 1
ATOM 699 C CA . ARG A 1 87 ? -7.364 20.732 9.476 1.00 65.62 87 ARG A CA 1
ATOM 700 C C . ARG A 1 87 ? -7.766 20.797 10.952 1.00 65.62 87 ARG A C 1
ATOM 702 O O . ARG A 1 87 ? -8.650 21.572 11.293 1.00 65.62 87 ARG A O 1
ATOM 709 N N . ASP A 1 88 ? -7.127 20.009 11.809 1.00 68.12 88 ASP A N 1
ATOM 710 C 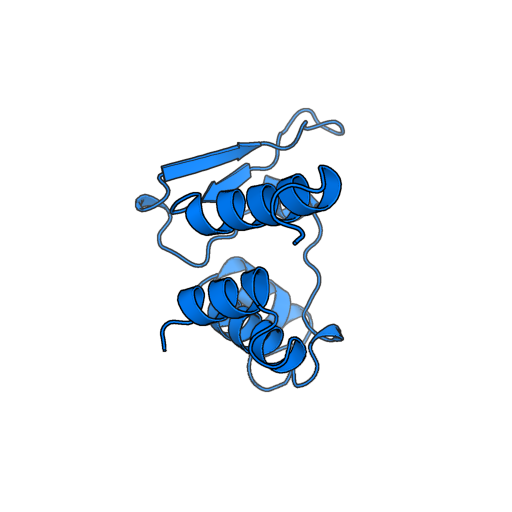CA . ASP A 1 88 ? -7.456 19.868 13.235 1.00 68.12 88 ASP A CA 1
ATOM 711 C C . ASP A 1 88 ? -6.211 19.717 14.130 1.00 68.12 88 ASP A C 1
ATOM 713 O O . ASP A 1 88 ? -6.328 19.463 15.328 1.00 68.12 88 ASP A O 1
ATOM 717 N N . GLY A 1 89 ? -5.011 19.864 13.557 1.00 72.12 89 GLY A N 1
ATOM 718 C CA . GLY A 1 89 ? -3.742 19.712 14.265 1.00 72.12 89 GLY A CA 1
ATOM 719 C C . GLY A 1 89 ? -3.365 18.264 14.585 1.00 72.12 89 GLY A C 1
ATOM 720 O O . GLY A 1 89 ? -2.309 18.052 15.178 1.00 72.12 89 GLY A O 1
ATOM 721 N N . ARG A 1 90 ? -4.176 17.264 14.193 1.00 78.38 90 ARG A N 1
ATOM 722 C CA . ARG A 1 90 ? -3.850 15.849 14.400 1.00 78.38 90 ARG A CA 1
ATOM 723 C C . ARG A 1 90 ? -3.229 15.266 13.123 1.00 78.38 90 ARG A C 1
ATOM 725 O O . ARG A 1 90 ? -3.917 15.130 12.104 1.00 78.38 90 ARG A O 1
ATOM 732 N N . PRO A 1 91 ? -1.927 14.936 13.130 1.00 81.69 91 PRO A N 1
ATOM 733 C CA . PRO A 1 91 ? -1.303 14.282 11.992 1.00 81.69 91 PRO A CA 1
ATOM 734 C C . PRO A 1 91 ? -1.854 12.861 11.846 1.00 81.69 91 PRO A C 1
ATOM 736 O O . PRO A 1 91 ? -2.087 12.167 12.833 1.00 81.69 91 PRO A O 1
ATOM 739 N N . GLY A 1 92 ? -2.056 12.430 10.605 1.00 88.25 92 GLY A N 1
ATOM 740 C CA . GLY A 1 92 ? -2.238 11.010 10.303 1.00 88.25 92 GLY A CA 1
ATOM 741 C C . GLY A 1 92 ? -0.891 10.302 10.278 1.00 88.25 92 GLY A C 1
ATOM 742 O O . GLY A 1 92 ? 0.117 10.943 9.976 1.00 88.25 92 GLY A O 1
ATOM 743 N N . THR A 1 93 ? -0.877 9.004 10.557 1.00 91.31 93 THR A N 1
ATOM 744 C CA . THR A 1 93 ? 0.336 8.183 10.600 1.00 91.31 93 THR A CA 1
ATOM 745 C C . THR A 1 93 ? 0.263 7.081 9.552 1.00 91.31 93 THR A C 1
ATOM 747 O O . THR A 1 93 ? -0.768 6.439 9.367 1.00 91.31 93 THR A O 1
ATOM 750 N N . HIS A 1 94 ? 1.373 6.855 8.858 1.00 93.00 94 HIS A N 1
ATOM 751 C CA . HIS A 1 94 ? 1.553 5.728 7.955 1.00 93.00 94 HIS A CA 1
ATOM 752 C C . HIS A 1 94 ? 2.794 4.951 8.387 1.00 93.00 94 HIS A C 1
ATOM 754 O O . HIS A 1 94 ? 3.895 5.501 8.396 1.00 93.00 94 HIS A O 1
ATOM 760 N N . VAL A 1 95 ? 2.598 3.697 8.792 1.00 94.50 95 VAL A N 1
ATOM 761 C CA . VAL A 1 95 ? 3.650 2.829 9.333 1.00 94.50 95 VAL A CA 1
ATOM 762 C C . VAL A 1 95 ? 4.247 1.929 8.257 1.00 94.50 95 VAL A C 1
ATOM 764 O O . VAL A 1 95 ? 3.559 1.484 7.340 1.00 94.50 95 VAL A O 1
ATOM 767 N N . PHE A 1 96 ? 5.530 1.623 8.407 1.00 95.00 96 PHE A N 1
ATOM 768 C CA . PHE A 1 96 ? 6.311 0.832 7.468 1.00 95.00 96 PHE A CA 1
ATOM 769 C C . PHE A 1 96 ? 7.094 -0.247 8.218 1.00 95.00 96 PHE A C 1
ATOM 771 O O . PHE A 1 96 ? 7.756 0.044 9.216 1.00 95.00 96 PHE A O 1
ATOM 778 N N . ARG A 1 97 ? 7.041 -1.489 7.722 1.00 94.94 97 ARG A N 1
ATOM 779 C CA . ARG A 1 97 ? 7.903 -2.589 8.192 1.00 94.94 97 ARG A CA 1
ATOM 780 C C . ARG A 1 97 ? 9.366 -2.345 7.809 1.00 94.94 97 ARG A C 1
ATOM 782 O O . ARG A 1 97 ? 10.271 -2.677 8.562 1.00 94.94 97 ARG A O 1
ATOM 789 N N . ASP A 1 98 ? 9.584 -1.736 6.653 1.00 95.19 98 ASP A N 1
ATOM 790 C CA . ASP A 1 98 ? 10.872 -1.309 6.114 1.00 95.19 98 ASP A CA 1
ATOM 791 C C . ASP A 1 98 ? 10.618 -0.287 4.989 1.00 95.19 98 ASP A C 1
ATOM 793 O O . ASP A 1 98 ? 9.466 -0.061 4.602 1.00 95.19 98 ASP A O 1
ATOM 797 N N . LEU A 1 99 ? 11.679 0.326 4.464 1.00 95.62 99 LEU A N 1
ATOM 798 C CA . LEU A 1 99 ? 11.580 1.368 3.439 1.00 95.62 99 LEU A CA 1
ATOM 799 C C . LEU A 1 99 ? 12.010 0.907 2.037 1.00 95.62 99 LEU A C 1
ATOM 801 O O . LEU A 1 99 ? 11.965 1.717 1.117 1.00 95.62 99 LEU A O 1
ATOM 805 N N . ASP A 1 100 ? 12.339 -0.370 1.808 1.00 94.88 100 ASP A N 1
ATOM 806 C CA . ASP A 1 100 ? 12.992 -0.795 0.555 1.00 94.88 100 ASP A CA 1
ATOM 807 C C . ASP A 1 100 ? 12.160 -0.471 -0.695 1.00 94.88 100 ASP A C 1
ATOM 809 O O . ASP A 1 100 ? 12.687 -0.019 -1.711 1.00 94.88 100 ASP A O 1
ATOM 813 N N . LEU A 1 101 ? 10.845 -0.729 -0.650 1.00 94.31 101 LEU A N 1
ATOM 814 C CA . LEU A 1 101 ? 9.950 -0.431 -1.774 1.00 94.31 101 LEU A CA 1
ATOM 815 C C . LEU A 1 101 ? 9.770 1.078 -1.967 1.00 94.31 101 LEU A C 1
ATOM 817 O O . LEU A 1 101 ? 9.606 1.537 -3.097 1.00 94.31 101 LEU A O 1
ATOM 821 N N . TYR A 1 102 ? 9.803 1.842 -0.876 1.00 94.00 102 TYR A N 1
ATOM 822 C CA . TYR A 1 102 ? 9.682 3.295 -0.904 1.00 94.00 102 TYR A CA 1
ATOM 823 C C . TYR A 1 102 ? 10.934 3.930 -1.521 1.00 94.00 102 TYR A C 1
ATOM 825 O O . TYR A 1 102 ? 10.833 4.714 -2.469 1.00 94.00 102 TYR A O 1
ATOM 833 N N . ASP A 1 103 ? 12.110 3.507 -1.059 1.00 95.12 103 ASP A N 1
ATOM 834 C CA . ASP A 1 103 ? 13.407 3.942 -1.568 1.00 95.12 103 ASP A CA 1
ATOM 835 C C . ASP A 1 103 ? 13.565 3.566 -3.041 1.00 95.12 103 ASP A C 1
ATOM 837 O O . ASP A 1 103 ? 13.890 4.421 -3.863 1.00 95.12 103 ASP A O 1
ATOM 841 N N . LEU A 1 104 ? 13.219 2.329 -3.420 1.00 95.50 104 LEU A N 1
ATOM 842 C CA . LEU A 1 104 ? 13.243 1.901 -4.819 1.00 95.50 104 LEU A CA 1
ATOM 843 C C . LEU A 1 104 ? 12.345 2.781 -5.706 1.00 95.50 104 LEU A C 1
ATOM 845 O O . LEU A 1 104 ? 12.760 3.172 -6.800 1.00 95.50 104 LEU A O 1
ATOM 849 N N . ALA A 1 105 ? 11.130 3.112 -5.253 1.00 93.25 105 ALA A N 1
ATOM 850 C CA . ALA A 1 105 ? 10.198 3.947 -6.015 1.00 93.25 105 ALA A CA 1
ATOM 851 C C . ALA A 1 105 ? 10.773 5.342 -6.290 1.00 93.25 105 ALA A C 1
ATOM 853 O O . ALA A 1 105 ? 10.699 5.842 -7.421 1.00 93.25 105 ALA A O 1
ATOM 854 N N . ILE A 1 106 ? 11.362 5.958 -5.263 1.00 93.25 106 ILE A N 1
ATOM 855 C CA . ILE A 1 106 ? 11.957 7.290 -5.357 1.00 93.25 106 ILE A CA 1
ATOM 856 C C . ILE A 1 106 ? 13.227 7.248 -6.200 1.00 93.25 106 ILE A C 1
ATOM 858 O O . ILE A 1 106 ? 13.353 8.058 -7.116 1.00 93.25 106 ILE A O 1
ATOM 862 N N . SER A 1 107 ? 14.134 6.298 -5.961 1.00 93.62 107 SER A N 1
ATOM 863 C CA . SER A 1 107 ? 15.392 6.182 -6.702 1.00 93.62 107 SER A CA 1
ATOM 864 C C . SER A 1 107 ? 15.166 5.991 -8.200 1.00 93.62 107 SER A C 1
ATOM 866 O O . SER A 1 107 ? 15.793 6.691 -8.992 1.00 93.62 107 SER A O 1
ATOM 868 N N . LEU A 1 108 ? 14.240 5.114 -8.608 1.00 92.31 108 LEU A N 1
ATOM 869 C CA . LEU A 1 108 ? 13.925 4.900 -10.027 1.00 92.31 108 LEU A CA 1
ATOM 870 C C . LEU A 1 108 ? 13.347 6.159 -10.682 1.00 92.31 108 LEU A C 1
ATOM 872 O O . LEU A 1 108 ? 13.723 6.523 -11.798 1.00 92.31 108 LEU A O 1
ATOM 876 N N . THR A 1 109 ? 12.435 6.841 -9.987 1.00 88.12 109 THR A N 1
ATOM 877 C CA . THR A 1 109 ? 11.789 8.051 -10.510 1.00 88.12 109 THR A CA 1
ATOM 878 C C . THR A 1 109 ? 12.777 9.214 -10.592 1.00 88.12 109 THR A C 1
ATOM 880 O O . THR A 1 109 ? 12.805 9.926 -11.594 1.00 88.12 109 THR A O 1
ATOM 883 N N . PHE A 1 110 ? 13.618 9.381 -9.570 1.00 90.44 110 PHE A N 1
ATOM 884 C CA . PHE A 1 110 ? 14.655 10.405 -9.521 1.00 90.44 110 PHE A CA 1
ATOM 885 C C . PHE A 1 110 ? 15.725 10.176 -10.589 1.00 90.44 110 PHE A C 1
ATOM 887 O O . PHE A 1 110 ? 16.021 11.094 -11.347 1.00 90.44 110 PHE A O 1
ATOM 894 N N . ALA A 1 111 ? 16.256 8.954 -10.707 1.00 88.94 111 ALA A N 1
ATOM 895 C CA . ALA A 1 111 ? 17.240 8.614 -11.733 1.00 88.94 111 ALA A CA 1
ATOM 896 C C . ALA A 1 111 ? 16.701 8.921 -13.136 1.00 88.94 111 ALA A C 1
ATOM 898 O O . ALA A 1 111 ? 17.365 9.599 -13.919 1.00 88.94 111 ALA A O 1
ATOM 899 N N . LYS A 1 112 ? 15.446 8.536 -13.408 1.00 87.69 112 LYS A N 1
ATOM 900 C CA . LYS A 1 112 ? 14.759 8.870 -14.660 1.00 87.69 112 LYS A CA 1
ATOM 901 C C . LYS A 1 112 ? 14.624 10.380 -14.876 1.00 87.69 112 LYS A C 1
ATOM 903 O O . LYS A 1 112 ? 14.873 10.851 -15.981 1.00 87.69 112 LYS A O 1
ATOM 908 N N . ALA A 1 113 ? 14.223 11.137 -13.854 1.00 89.94 113 ALA A N 1
ATOM 909 C CA . ALA A 1 113 ? 14.071 12.590 -13.948 1.00 89.94 113 ALA A CA 1
ATOM 910 C C . ALA A 1 113 ? 15.408 13.310 -14.194 1.00 89.94 113 ALA A C 1
ATOM 912 O O . ALA A 1 113 ? 15.438 14.333 -14.873 1.00 89.94 113 ALA A O 1
ATOM 913 N N . MET A 1 114 ? 16.503 12.757 -13.671 1.00 90.31 114 MET A N 1
ATOM 914 C CA . MET A 1 114 ? 17.854 13.304 -13.798 1.00 90.31 114 MET A CA 1
ATOM 915 C C . MET A 1 114 ? 18.625 12.778 -15.020 1.00 90.31 114 MET A C 1
ATOM 917 O O . MET A 1 114 ? 19.755 13.204 -15.238 1.00 90.31 114 MET A O 1
ATOM 921 N N . GLY A 1 115 ? 18.056 11.851 -15.801 1.00 85.81 115 GLY A N 1
ATOM 922 C CA . GLY A 1 115 ? 18.752 11.208 -16.925 1.00 85.81 115 GLY A CA 1
ATOM 923 C C . GLY A 1 115 ? 19.937 10.331 -16.499 1.00 85.81 115 GLY A C 1
ATOM 924 O O . GLY A 1 115 ? 20.877 10.135 -17.263 1.00 85.81 115 GLY A O 1
ATOM 925 N N . ILE A 1 116 ? 19.931 9.829 -15.263 1.00 77.94 116 ILE A N 1
ATOM 926 C CA . ILE A 1 116 ? 20.991 8.963 -14.740 1.00 77.94 116 ILE A CA 1
ATOM 927 C C . ILE A 1 116 ? 20.661 7.523 -15.144 1.00 77.94 116 ILE A C 1
ATOM 929 O O . ILE A 1 116 ? 19.619 6.998 -14.752 1.00 77.94 116 ILE A O 1
ATOM 933 N N . GLY A 1 117 ? 21.551 6.883 -15.907 1.00 65.38 117 GLY A N 1
ATOM 934 C CA . GLY A 1 117 ? 21.385 5.493 -16.353 1.00 65.38 117 GLY A CA 1
ATOM 935 C C . GLY A 1 117 ? 20.612 5.304 -17.664 1.00 65.38 117 GLY A C 1
ATOM 936 O O . GLY A 1 117 ? 20.180 4.190 -17.944 1.00 65.38 117 GLY A O 1
ATOM 937 N N . SER A 1 118 ? 20.422 6.360 -18.462 1.00 50.69 118 SER A N 1
ATOM 938 C CA . SER A 1 118 ? 19.994 6.240 -19.860 1.00 50.69 118 SER A CA 1
ATOM 939 C C . SER A 1 118 ? 21.222 6.202 -20.774 1.00 50.69 118 SER A C 1
ATOM 941 O O . SER A 1 118 ? 21.781 7.255 -21.086 1.00 50.69 118 SER A O 1
ATOM 943 N N . GLU A 1 119 ? 21.635 4.996 -21.159 1.00 43.88 119 GLU A N 1
ATOM 944 C CA . GLU A 1 119 ? 22.397 4.739 -22.391 1.00 43.88 119 GLU A CA 1
ATOM 945 C C . GLU A 1 119 ? 21.432 4.361 -23.521 1.00 43.88 119 GLU A C 1
ATOM 947 O O . GLU A 1 119 ? 20.439 3.649 -23.233 1.00 43.88 119 GLU A O 1
#

Sequence (119 aa)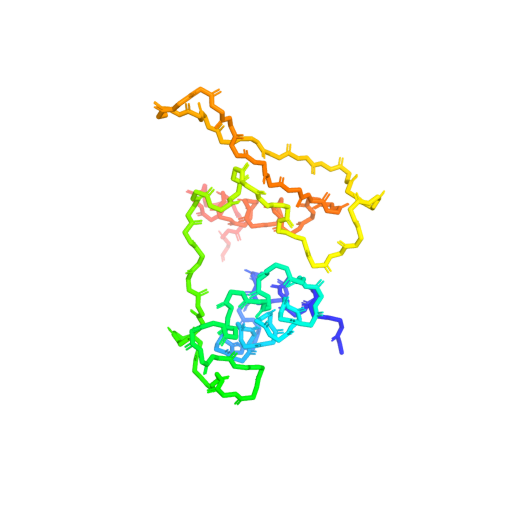:
MELRERIKGFMQNRDGDFGELALAVFRHQFEQCAPYRRYAQQLGRSAESVSYWRDVPAVPTDVFRELDLASFPLDEATSAFHTSGTRDGRPGTHVFRDLDLYDLAISLTFAKAMGIGSE

Radius of gyration: 16.24 Å; chains: 1; bounding box: 42×37×39 Å